Protein AF-A0A7J8VNT6-F1 (afdb_monomer_lite)

Radius of gyration: 40.39 Å; chains: 1; bounding box: 87×29×116 Å

pLDDT: mean 78.55, std 17.54, range [39.62, 98.31]

Foldseek 3Di:
DDDDDDDDDPPDPPPPPPPPPPPPPPPVVVVVVVVVVVVVVVVVVVVVVVCVVPDDCLVVLLVLLCLQPCVVDPPVVSVVVSVVCVVPVVVSVVSVVVSVPPSPPD

Organism: NCBI:txid34286

Structure (mmCIF, N/CA/C/O backbone):
data_AF-A0A7J8VNT6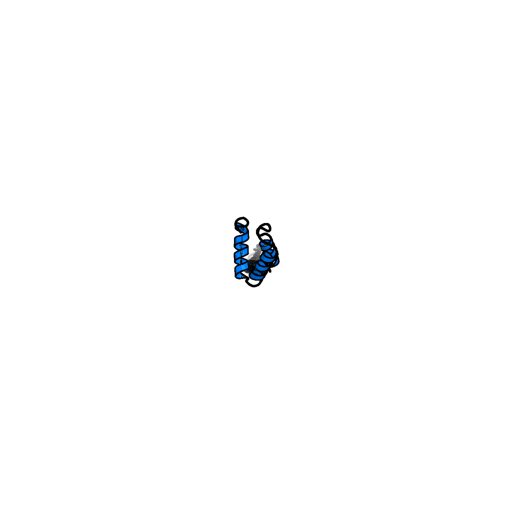-F1
#
_entry.id   AF-A0A7J8VNT6-F1
#
loop_
_atom_site.group_PDB
_atom_site.id
_atom_site.type_symbol
_atom_site.label_atom_id
_atom_site.label_alt_id
_atom_site.label_comp_id
_atom_site.label_asym_id
_atom_site.label_entity_id
_atom_site.label_seq_id
_atom_site.pdbx_PDB_ins_code
_atom_site.Cartn_x
_atom_site.Cartn_y
_atom_site.Cartn_z
_atom_site.occupancy
_atom_site.B_iso_or_equiv
_atom_site.auth_seq_id
_atom_site.auth_comp_id
_atom_site.auth_asym_id
_atom_site.auth_atom_id
_atom_site.pdbx_PDB_model_num
ATOM 1 N N . ASN A 1 1 ? -64.956 13.312 97.102 1.00 39.62 1 ASN A N 1
ATOM 2 C CA . ASN A 1 1 ? -63.818 12.463 96.720 1.00 39.62 1 ASN A CA 1
ATOM 3 C C . ASN A 1 1 ? -63.218 13.069 95.458 1.00 39.62 1 ASN A C 1
ATOM 5 O O . ASN A 1 1 ? -63.929 13.063 94.466 1.00 39.62 1 ASN A O 1
ATOM 9 N N . CYS A 1 2 ? -62.036 13.692 95.596 1.00 42.28 2 CYS A N 1
ATOM 10 C CA . CYS A 1 2 ? -61.025 14.096 94.587 1.00 42.28 2 CYS A CA 1
ATOM 11 C C . CYS A 1 2 ? -61.544 14.755 93.282 1.00 42.28 2 CYS A C 1
ATOM 13 O O . CYS A 1 2 ? -62.220 14.096 92.509 1.00 42.28 2 CYS A O 1
ATOM 15 N N . LYS A 1 3 ? -61.368 16.044 92.938 1.00 41.97 3 LYS A N 1
ATOM 16 C CA . LYS A 1 3 ? -60.187 16.941 92.890 1.00 41.97 3 LYS A CA 1
ATOM 17 C C . LYS A 1 3 ? -58.907 16.304 92.321 1.00 41.97 3 LYS A C 1
ATOM 19 O O . LYS A 1 3 ? -58.476 15.291 92.863 1.00 41.97 3 LYS A O 1
ATOM 24 N N . ASN A 1 4 ? -58.321 17.014 91.341 1.00 48.53 4 ASN A N 1
ATOM 25 C CA . ASN A 1 4 ? -56.981 16.898 90.723 1.00 48.53 4 ASN A CA 1
ATOM 26 C C . ASN A 1 4 ? -56.967 16.128 89.382 1.00 48.53 4 ASN A C 1
ATOM 28 O O . ASN A 1 4 ? -57.661 15.129 89.255 1.00 48.53 4 ASN A O 1
ATOM 32 N N . GLU A 1 5 ? -56.245 16.520 88.329 1.00 51.41 5 GLU A N 1
ATOM 33 C CA . GLU A 1 5 ? -55.211 17.550 88.127 1.00 51.41 5 GLU A CA 1
ATOM 34 C C . GLU A 1 5 ? -55.043 17.777 86.608 1.00 51.41 5 GLU A C 1
ATOM 36 O O . GLU A 1 5 ? -55.273 16.862 85.813 1.00 51.41 5 GLU A O 1
ATOM 41 N N . ASP A 1 6 ? -54.663 18.996 86.223 1.00 53.50 6 ASP A N 1
ATOM 42 C CA . ASP A 1 6 ? -54.328 19.398 84.856 1.00 53.50 6 ASP A CA 1
ATOM 43 C C . ASP A 1 6 ? -53.222 18.509 84.265 1.00 53.50 6 ASP A C 1
ATOM 45 O O . ASP A 1 6 ? -52.109 18.442 84.786 1.00 53.50 6 ASP A O 1
ATOM 49 N N . VAL A 1 7 ? -53.511 17.833 83.150 1.00 53.47 7 VAL A N 1
ATOM 50 C CA . VAL A 1 7 ? -52.486 17.127 82.373 1.00 53.47 7 VAL A CA 1
ATOM 51 C C . VAL A 1 7 ? -51.793 18.142 81.472 1.00 53.47 7 VAL A C 1
ATOM 53 O O . VAL A 1 7 ? -52.350 18.593 80.471 1.00 53.47 7 VAL A O 1
ATOM 56 N N . GLU A 1 8 ? -50.573 18.503 81.869 1.00 55.06 8 GLU A N 1
ATOM 57 C CA . GLU A 1 8 ? -49.632 19.296 81.085 1.00 55.06 8 GLU A CA 1
ATOM 58 C C . GLU A 1 8 ? -49.471 18.762 79.653 1.00 55.06 8 GLU A C 1
ATOM 60 O O . GLU A 1 8 ? -49.282 17.570 79.394 1.00 55.06 8 GLU A O 1
ATOM 65 N N . GLU A 1 9 ? -49.482 19.709 78.719 1.00 51.28 9 GLU A N 1
ATOM 66 C CA . GLU A 1 9 ? -49.174 19.559 77.303 1.00 51.28 9 GLU A CA 1
ATOM 67 C C . GLU A 1 9 ? -47.707 19.123 77.105 1.00 51.28 9 GLU A C 1
ATOM 69 O O . GLU A 1 9 ? -46.815 19.939 76.873 1.00 51.28 9 GLU A O 1
ATOM 74 N N . VAL A 1 10 ? -47.428 17.817 77.126 1.00 47.19 10 VAL A N 1
ATOM 75 C CA . VAL A 1 10 ? -46.129 17.300 76.669 1.00 47.19 10 VAL A CA 1
ATOM 76 C C . VAL A 1 10 ? -46.144 17.211 75.143 1.00 47.19 10 VAL A C 1
ATOM 78 O O . VAL A 1 10 ? -46.480 16.185 74.550 1.00 47.19 10 VAL A O 1
ATOM 81 N N . ARG A 1 11 ? -45.754 18.305 74.477 1.00 51.34 11 ARG A N 1
ATOM 82 C CA . ARG A 1 11 ? -45.399 18.301 73.048 1.00 51.34 11 ARG A CA 1
ATOM 83 C C . ARG A 1 11 ? -44.194 17.391 72.818 1.00 51.34 11 ARG A C 1
ATOM 85 O O . ARG A 1 11 ? -43.043 17.824 72.858 1.00 51.34 11 ARG A O 1
ATOM 92 N N . THR A 1 12 ? -44.454 16.129 72.500 1.00 52.94 12 THR A N 1
ATOM 93 C CA . THR A 1 12 ? -43.458 15.230 71.918 1.00 52.94 12 THR A CA 1
ATOM 94 C C . THR A 1 12 ? -43.040 15.776 70.554 1.00 52.94 12 THR A C 1
ATOM 96 O O . THR A 1 12 ? -43.772 15.655 69.570 1.00 52.94 12 THR A O 1
ATOM 99 N N . LYS A 1 13 ? -41.854 16.388 70.469 1.00 53.22 13 LYS A N 1
ATOM 100 C CA . LYS A 1 13 ? -41.222 16.663 69.176 1.00 53.22 13 LYS A CA 1
ATOM 101 C C . LYS A 1 13 ? -40.812 15.329 68.560 1.00 53.22 13 LYS A C 1
ATOM 103 O O . LYS A 1 13 ? -39.790 14.755 68.927 1.00 53.22 13 LYS A O 1
ATOM 108 N N . ALA A 1 14 ? -41.624 14.838 67.629 1.00 47.00 14 ALA A N 1
ATOM 109 C CA . ALA A 1 14 ? -41.236 13.758 66.741 1.00 47.00 14 ALA A CA 1
ATOM 110 C C . ALA A 1 14 ? -40.015 14.219 65.932 1.00 47.00 14 ALA A C 1
ATOM 112 O O . ALA A 1 14 ? -40.120 15.076 65.052 1.00 47.00 14 ALA A O 1
ATOM 113 N N . TYR A 1 15 ? -38.839 13.677 66.245 1.00 53.22 1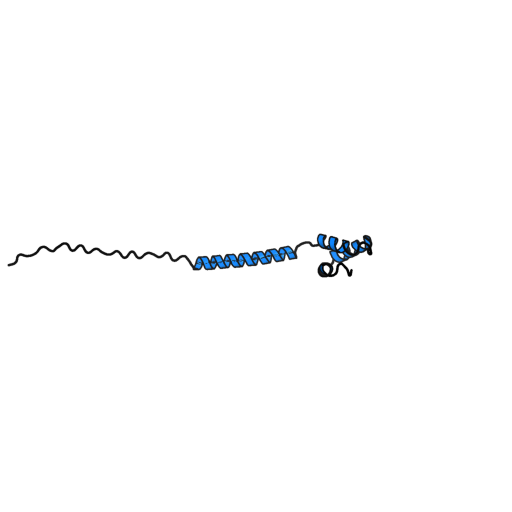5 TYR A N 1
ATOM 114 C CA . TYR A 1 15 ? -37.688 13.796 65.362 1.00 53.22 15 TYR A CA 1
ATOM 115 C C . TYR A 1 15 ? -37.986 12.976 64.107 1.00 53.22 15 TYR A C 1
ATOM 117 O O . TYR A 1 15 ? -37.881 11.752 64.099 1.00 53.22 15 TYR A O 1
ATOM 125 N N . SER A 1 16 ? -38.385 13.665 63.040 1.00 56.62 16 SER A N 1
ATOM 126 C CA . SER A 1 16 ? -38.421 13.107 61.693 1.00 56.62 16 SER A CA 1
ATOM 127 C C . SER A 1 16 ? -36.985 12.780 61.284 1.00 56.62 16 SER A C 1
ATOM 129 O O . SER A 1 16 ? -36.250 13.658 60.826 1.00 56.62 16 SER A O 1
ATOM 131 N N . SER A 1 17 ? -36.572 11.520 61.437 1.00 60.50 17 SER A N 1
ATOM 132 C CA . SER A 1 17 ? -35.382 11.016 60.762 1.00 60.50 17 SER A CA 1
ATOM 133 C C . SER A 1 17 ? -35.704 10.940 59.271 1.00 60.50 17 SER A C 1
ATOM 135 O O . SER A 1 17 ? -36.234 9.962 58.745 1.00 60.50 17 SER A O 1
ATOM 137 N N . GLY A 1 18 ? -35.434 12.045 58.575 1.00 53.03 18 GLY A N 1
ATOM 138 C CA . GLY A 1 18 ? -35.446 12.073 57.125 1.00 53.03 18 GLY A CA 1
ATOM 139 C C . GLY A 1 18 ? -34.435 11.044 56.648 1.00 53.03 18 GLY A C 1
ATOM 140 O O . GLY A 1 18 ? -33.229 11.290 56.677 1.00 53.03 18 GLY A O 1
ATOM 141 N N . THR A 1 19 ? -34.911 9.867 56.249 1.00 60.47 19 THR A N 1
ATOM 142 C CA . THR A 1 19 ? -34.077 8.912 55.534 1.00 60.47 19 THR A CA 1
ATOM 143 C C . THR A 1 19 ? -33.743 9.576 54.209 1.00 60.47 19 THR A C 1
ATOM 145 O O . THR A 1 19 ? -34.533 9.606 53.267 1.00 60.47 19 THR A O 1
ATOM 148 N N . SER A 1 20 ? -32.573 10.213 54.173 1.00 60.97 20 SER A N 1
ATOM 149 C CA . SER A 1 20 ? -31.968 10.699 52.947 1.00 60.97 20 SER A CA 1
ATOM 150 C C . SER A 1 20 ? -31.909 9.504 52.010 1.00 60.97 20 SER A C 1
ATOM 152 O O . SER A 1 20 ? -31.120 8.576 52.213 1.00 60.97 20 SER A O 1
ATOM 154 N N . LYS A 1 21 ? -32.807 9.477 51.018 1.00 62.22 21 LYS A N 1
ATOM 155 C CA . LYS A 1 21 ? -32.723 8.538 49.907 1.00 62.22 21 LYS A CA 1
ATOM 156 C C . LYS A 1 21 ? -31.450 8.900 49.166 1.00 62.22 21 LYS A C 1
ATOM 158 O O . LYS A 1 21 ? -31.450 9.719 48.250 1.00 62.22 21 LYS A O 1
ATOM 163 N N . ARG A 1 22 ? -30.342 8.314 49.615 1.00 64.62 22 ARG A N 1
ATOM 164 C CA . ARG A 1 22 ? -29.049 8.378 48.956 1.00 64.62 22 ARG A CA 1
ATOM 165 C C . ARG A 1 22 ? -29.285 7.788 47.572 1.00 64.62 22 ARG A C 1
ATOM 167 O O . ARG A 1 22 ? -29.426 6.575 47.432 1.00 64.62 22 ARG A O 1
ATOM 174 N N . LYS A 1 23 ? -29.432 8.658 46.570 1.00 64.62 23 LYS A N 1
ATOM 175 C CA . LYS A 1 23 ? -29.541 8.282 45.162 1.00 64.62 23 LYS A CA 1
ATOM 176 C C . LYS A 1 23 ? -28.265 7.506 44.850 1.00 64.62 23 LYS A C 1
ATOM 178 O O . LYS A 1 23 ? -27.201 8.105 44.710 1.00 64.62 23 LYS A O 1
ATOM 183 N N . ARG A 1 24 ? -28.335 6.170 44.871 1.00 64.81 24 ARG A N 1
ATOM 184 C CA . ARG A 1 24 ? -27.225 5.325 44.433 1.00 64.81 24 ARG A CA 1
ATOM 185 C C . ARG A 1 24 ? -27.002 5.690 42.972 1.00 64.81 24 ARG A C 1
ATOM 187 O O . ARG A 1 24 ? -27.866 5.451 42.136 1.00 64.81 24 ARG A O 1
ATOM 194 N N . ARG A 1 25 ? -25.892 6.379 42.703 1.00 64.44 25 ARG A N 1
ATOM 195 C CA . ARG A 1 25 ? -25.414 6.622 41.345 1.00 64.44 25 ARG A CA 1
ATOM 196 C C . ARG A 1 25 ? -25.264 5.242 40.702 1.00 64.44 25 ARG A C 1
ATOM 198 O O . ARG A 1 25 ? -24.723 4.342 41.339 1.00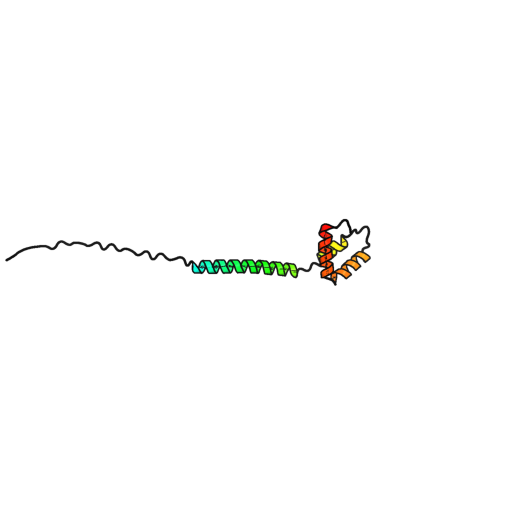 64.44 25 ARG A O 1
ATOM 205 N N . ASN A 1 26 ? -25.856 5.066 39.529 1.00 60.44 26 ASN A N 1
ATOM 206 C CA . ASN A 1 26 ? -26.041 3.783 38.865 1.00 60.44 26 ASN A CA 1
ATOM 207 C C . ASN A 1 26 ? -24.679 3.219 38.416 1.00 60.44 26 ASN A C 1
ATOM 209 O O . ASN A 1 26 ? -24.243 3.449 37.298 1.00 60.44 26 ASN A O 1
ATOM 213 N N . THR A 1 27 ? -23.964 2.532 39.311 1.00 58.41 27 THR A N 1
ATOM 214 C CA . THR A 1 27 ? -22.641 1.931 39.047 1.00 58.41 27 THR A CA 1
ATOM 215 C C . THR A 1 27 ? -22.676 0.930 37.887 1.00 58.41 27 THR A C 1
ATOM 217 O O . THR A 1 27 ? -21.667 0.684 37.244 1.00 58.41 27 THR A O 1
ATOM 220 N N . GLN A 1 28 ? -23.844 0.357 37.598 1.00 62.19 28 GLN A N 1
ATOM 221 C CA . GLN A 1 28 ? -24.035 -0.578 36.492 1.00 62.19 28 GLN A CA 1
ATOM 222 C C . GLN A 1 28 ? -24.011 0.121 35.124 1.00 62.19 28 GLN A C 1
ATOM 224 O O . GLN A 1 28 ? -23.506 -0.441 34.161 1.00 62.19 28 GLN A O 1
ATOM 229 N N . GLU A 1 29 ? -24.507 1.356 35.053 1.00 64.56 29 GLU A N 1
ATOM 230 C CA . GLU A 1 29 ? -24.541 2.163 33.828 1.00 64.56 29 GLU A CA 1
ATOM 231 C C . GLU A 1 29 ? -23.139 2.631 33.428 1.00 64.56 29 GLU A C 1
ATOM 233 O O . GLU A 1 29 ? -22.796 2.580 32.254 1.00 64.56 29 GLU A O 1
ATOM 238 N N . SER A 1 30 ? -22.287 2.970 34.405 1.00 72.94 30 SER A N 1
ATOM 239 C CA . SER A 1 30 ? -20.886 3.321 34.133 1.00 72.94 30 SER A CA 1
ATOM 240 C C . SER A 1 30 ? -20.061 2.134 33.633 1.00 72.94 30 SER A C 1
ATOM 242 O O . SER A 1 30 ? -19.237 2.305 32.752 1.00 72.94 30 SER A O 1
ATOM 244 N N . VAL A 1 31 ? -20.307 0.917 34.137 1.00 77.81 31 VAL A N 1
ATOM 245 C CA . VAL A 1 31 ? -19.598 -0.288 33.657 1.00 77.81 31 VAL A CA 1
ATOM 246 C C . VAL A 1 31 ? -19.949 -0.603 32.199 1.00 77.81 31 VAL A C 1
ATOM 248 O O . VAL A 1 31 ? -19.090 -1.042 31.436 1.00 77.81 31 VAL A O 1
ATOM 251 N N . VAL A 1 32 ? -21.206 -0.378 31.803 1.00 85.88 32 VAL A N 1
ATOM 252 C CA . VAL A 1 32 ? -21.645 -0.541 30.410 1.00 85.88 32 VAL A CA 1
ATOM 253 C C . VAL A 1 32 ? -21.024 0.534 29.517 1.00 85.88 32 VAL A C 1
ATOM 255 O O . VAL A 1 32 ? -20.537 0.206 28.439 1.00 85.88 32 VAL A O 1
ATOM 258 N N . ASP A 1 33 ? -20.985 1.787 29.974 1.00 89.62 33 ASP A N 1
ATOM 259 C CA . ASP A 1 33 ? -20.361 2.900 29.248 1.00 89.62 33 ASP A CA 1
ATOM 260 C C . ASP A 1 33 ? -18.856 2.667 29.018 1.00 89.62 33 ASP A C 1
ATOM 262 O O . ASP A 1 33 ? -18.372 2.760 27.889 1.00 89.62 33 ASP A O 1
ATOM 266 N N . ASP A 1 34 ? -18.135 2.221 30.052 1.00 91.56 34 ASP A N 1
ATOM 267 C CA . ASP A 1 34 ? -16.712 1.873 29.965 1.00 91.56 34 ASP A CA 1
ATOM 268 C C . ASP A 1 34 ? -16.462 0.727 28.967 1.00 91.56 34 ASP A C 1
ATOM 270 O O . ASP A 1 34 ? -15.500 0.747 28.191 1.00 91.56 34 ASP A O 1
ATOM 274 N N . GLN A 1 35 ? -17.345 -0.278 28.948 1.00 93.69 35 GLN A N 1
ATOM 275 C CA . GLN A 1 35 ? -17.251 -1.398 28.013 1.00 93.69 35 GLN A CA 1
ATOM 276 C C . GLN A 1 35 ? -17.527 -0.961 26.568 1.00 93.69 35 GLN A C 1
ATOM 278 O O . GLN A 1 35 ? -16.812 -1.385 25.657 1.00 93.69 35 GLN A O 1
ATOM 283 N N . ILE A 1 36 ? -18.524 -0.100 26.350 1.00 94.00 36 ILE A N 1
ATOM 284 C CA . ILE A 1 36 ? -18.832 0.473 25.034 1.00 94.00 36 ILE A CA 1
ATOM 285 C C . ILE A 1 36 ? -17.653 1.314 24.537 1.00 94.00 36 ILE A C 1
ATOM 287 O O . ILE A 1 36 ? -17.234 1.148 23.390 1.00 94.00 36 ILE A O 1
ATOM 291 N N . HIS A 1 37 ? -17.075 2.157 25.396 1.00 95.38 37 HIS A N 1
ATOM 292 C CA . HIS A 1 37 ? -15.892 2.950 25.070 1.00 95.38 37 HIS A CA 1
ATOM 293 C C . HIS A 1 37 ? -14.713 2.057 24.661 1.00 95.38 37 HIS A C 1
ATOM 295 O O . HIS A 1 37 ? -14.107 2.265 23.608 1.00 95.38 37 HIS A O 1
ATOM 301 N N . PHE A 1 38 ? -14.421 1.017 25.450 1.00 96.44 38 PHE A N 1
ATOM 302 C CA . PHE A 1 38 ? -13.345 0.075 25.149 1.00 96.44 38 PHE A CA 1
ATOM 303 C C . PHE A 1 38 ? -13.547 -0.628 23.800 1.00 96.44 38 PHE A C 1
ATOM 305 O O . PHE A 1 38 ? -12.629 -0.674 22.980 1.00 96.44 38 PHE A O 1
ATOM 312 N N . VAL A 1 39 ? -14.750 -1.154 23.541 1.00 97.25 39 VAL A N 1
ATOM 313 C CA . VAL A 1 39 ? -15.067 -1.809 22.262 1.00 97.25 39 VAL A CA 1
ATOM 314 C C . VAL A 1 39 ? -14.950 -0.819 21.100 1.00 97.25 39 VAL A C 1
ATOM 316 O O . VAL A 1 39 ? -14.377 -1.165 20.066 1.00 97.25 39 VAL A O 1
ATOM 319 N N . GLY A 1 40 ? -15.416 0.421 21.278 1.00 97.62 40 GLY A N 1
ATOM 320 C CA . GLY A 1 40 ? -15.271 1.493 20.292 1.00 97.62 40 GLY A CA 1
ATOM 321 C C . GLY A 1 40 ? -13.809 1.784 19.941 1.00 97.62 40 GLY A C 1
ATOM 322 O O . GLY A 1 40 ? -13.466 1.889 18.762 1.00 97.62 40 GLY A O 1
ATOM 323 N N . GLU A 1 41 ? -12.922 1.828 20.937 1.00 97.81 41 GLU A N 1
ATOM 324 C CA . GLU A 1 41 ? -11.486 2.035 20.724 1.00 97.81 41 GLU A CA 1
ATOM 325 C C . GLU A 1 41 ? -10.846 0.881 19.932 1.00 97.81 41 GLU A C 1
ATOM 327 O O . GLU A 1 41 ? -10.073 1.110 18.996 1.00 97.81 41 GLU A O 1
ATOM 332 N N . GLN A 1 42 ? -11.181 -0.370 20.266 1.00 98.31 42 GLN A N 1
ATOM 333 C CA . GLN A 1 42 ? -10.660 -1.540 19.548 1.00 98.31 42 GLN A CA 1
ATOM 334 C C . GLN A 1 42 ? -11.153 -1.582 18.097 1.00 98.31 42 GLN A C 1
ATOM 336 O O . GLN A 1 42 ? -10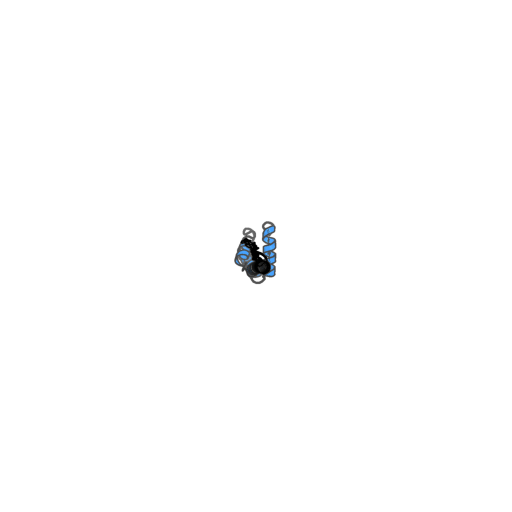.364 -1.839 17.186 1.00 98.31 42 GLN A O 1
ATOM 341 N N . LEU A 1 43 ? -12.429 -1.264 17.862 1.00 98.31 43 LEU A N 1
ATOM 342 C CA . LEU A 1 43 ? -12.982 -1.143 16.512 1.00 98.31 43 LEU A CA 1
ATOM 343 C C . LEU A 1 43 ? -12.274 -0.049 15.708 1.00 98.31 43 LEU A C 1
ATOM 345 O O . LEU A 1 43 ? -11.959 -0.267 14.539 1.00 98.31 43 LEU A O 1
ATOM 349 N N . GLY A 1 44 ? -11.947 1.083 16.335 1.00 97.75 44 GLY A N 1
ATOM 350 C CA . GLY A 1 44 ? -11.150 2.141 15.713 1.00 97.75 44 GLY A CA 1
ATOM 351 C C . GLY A 1 44 ? -9.770 1.654 15.257 1.00 97.75 44 GLY A C 1
ATOM 352 O O . GLY A 1 44 ? -9.362 1.921 14.125 1.00 97.75 44 GLY A O 1
ATOM 353 N N . LYS A 1 45 ? -9.071 0.875 16.094 1.00 98.00 45 LYS A N 1
ATOM 354 C CA . LYS A 1 45 ? -7.765 0.277 15.748 1.00 98.00 45 LYS A CA 1
ATOM 355 C C . LYS A 1 45 ? -7.871 -0.709 14.585 1.00 98.00 45 LYS A C 1
ATOM 357 O O . LYS A 1 45 ? -7.029 -0.679 13.689 1.00 98.00 45 LYS A O 1
ATOM 362 N N . ILE A 1 46 ? -8.910 -1.547 14.570 1.00 97.25 46 ILE A N 1
ATOM 363 C CA . ILE A 1 46 ? -9.162 -2.495 13.474 1.00 97.25 46 ILE A CA 1
ATOM 364 C C . ILE A 1 46 ? -9.453 -1.739 12.175 1.00 97.25 46 ILE A C 1
ATOM 366 O O . ILE A 1 46 ? -8.837 -2.030 11.154 1.00 97.25 46 ILE A O 1
ATOM 370 N N . ALA A 1 47 ? -10.335 -0.737 12.208 1.00 97.25 47 ALA A N 1
ATOM 371 C CA . ALA A 1 47 ? -10.660 0.077 11.039 1.00 97.25 47 ALA A CA 1
ATOM 372 C C . ALA A 1 47 ? -9.419 0.790 10.478 1.00 97.25 47 ALA A C 1
ATOM 374 O O . ALA A 1 47 ? -9.208 0.802 9.265 1.00 97.25 47 ALA A O 1
ATOM 375 N N . TYR A 1 48 ? -8.562 1.326 11.352 1.00 96.06 48 TYR A N 1
ATOM 376 C CA . TYR A 1 48 ? -7.289 1.923 10.954 1.00 96.06 48 TYR A CA 1
ATOM 377 C C . TYR A 1 48 ? -6.352 0.901 10.296 1.00 96.06 48 TYR A C 1
ATOM 379 O O . TYR A 1 48 ? -5.816 1.160 9.220 1.00 96.06 48 TYR A O 1
ATOM 38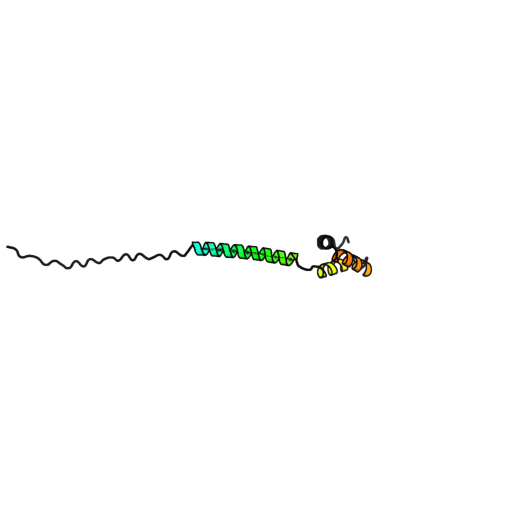7 N N . ALA A 1 49 ? -6.186 -0.281 10.896 1.00 95.88 49 ALA A N 1
ATOM 388 C CA . ALA A 1 49 ? -5.352 -1.338 10.329 1.00 95.88 49 ALA A CA 1
ATOM 389 C C . ALA A 1 49 ? -5.866 -1.809 8.958 1.00 95.88 49 ALA A C 1
ATOM 391 O O . ALA A 1 49 ? -5.072 -1.984 8.036 1.00 95.88 49 ALA A O 1
ATOM 392 N N . LEU A 1 50 ? -7.186 -1.954 8.799 1.00 94.81 50 LEU A N 1
ATOM 393 C CA . LEU A 1 50 ? -7.810 -2.297 7.520 1.00 94.81 50 LEU A CA 1
ATOM 394 C C . LEU A 1 50 ? -7.583 -1.208 6.471 1.00 94.81 50 LEU A C 1
ATOM 396 O O . LEU A 1 50 ? -7.204 -1.529 5.349 1.00 94.81 50 LEU A O 1
ATOM 400 N N . LYS A 1 51 ? -7.726 0.069 6.844 1.00 92.88 51 LYS A N 1
ATOM 401 C CA . LYS A 1 51 ? -7.434 1.197 5.951 1.00 92.88 51 LYS A CA 1
ATOM 402 C C . LYS A 1 51 ? -5.995 1.142 5.428 1.00 92.88 51 LYS A C 1
ATOM 404 O O . LYS A 1 51 ? -5.792 1.275 4.226 1.00 92.88 51 LYS A O 1
ATOM 409 N N . GLN A 1 52 ? -5.023 0.891 6.308 1.00 88.00 52 GLN A N 1
ATOM 410 C CA . GLN A 1 52 ? -3.612 0.744 5.927 1.00 88.00 52 GLN A CA 1
ATOM 411 C C . GLN A 1 52 ? -3.338 -0.524 5.101 1.00 88.00 52 GLN A C 1
ATOM 413 O O . GLN A 1 52 ? -2.390 -0.556 4.319 1.00 88.00 52 GLN A O 1
ATOM 418 N N . PHE A 1 53 ? -4.135 -1.580 5.284 1.00 82.19 53 PHE A N 1
ATOM 419 C CA . PHE A 1 53 ? -4.024 -2.819 4.513 1.00 82.19 53 PHE A CA 1
ATOM 420 C C . PHE A 1 53 ? -4.528 -2.647 3.076 1.00 82.19 53 PHE A C 1
ATOM 422 O O . PHE A 1 53 ? -3.934 -3.200 2.157 1.00 82.19 53 PHE A O 1
ATOM 429 N N . THR A 1 54 ? -5.592 -1.865 2.886 1.00 85.94 54 THR A N 1
ATOM 430 C CA . THR A 1 54 ? -6.168 -1.549 1.568 1.00 85.94 54 THR A CA 1
ATOM 431 C C . THR A 1 54 ? -5.535 -0.332 0.898 1.00 85.94 54 THR A C 1
ATOM 433 O O . THR A 1 54 ? -5.971 0.065 -0.178 1.00 85.94 54 THR A O 1
ATOM 436 N N . GLU A 1 55 ? -4.569 0.314 1.552 1.00 87.62 55 GLU A N 1
ATOM 437 C CA . GLU A 1 55 ? -3.896 1.490 1.015 1.00 87.62 55 GLU A CA 1
ATOM 438 C C . GLU A 1 55 ? -3.131 1.113 -0.254 1.00 87.62 55 GLU A C 1
ATOM 440 O O . GLU A 1 55 ? -2.246 0.253 -0.234 1.00 87.62 55 GLU A O 1
ATOM 445 N N . ASP A 1 56 ? -3.475 1.772 -1.358 1.00 88.25 56 ASP A N 1
ATOM 446 C CA . ASP A 1 56 ? -2.750 1.624 -2.607 1.00 88.25 56 ASP A CA 1
ATOM 447 C C . ASP A 1 56 ? -1.365 2.270 -2.474 1.00 88.25 56 ASP A C 1
ATOM 449 O O . ASP A 1 56 ? -1.223 3.485 -2.329 1.00 88.25 56 ASP A O 1
ATOM 453 N N . LYS A 1 57 ? -0.327 1.434 -2.518 1.00 88.31 57 LYS A N 1
ATOM 454 C CA . LYS A 1 57 ? 1.074 1.856 -2.411 1.00 88.31 57 LYS A CA 1
ATOM 455 C C . LYS A 1 57 ? 1.754 1.982 -3.768 1.00 88.31 57 LYS A C 1
ATOM 457 O O . LYS A 1 57 ? 2.969 2.152 -3.805 1.00 88.31 57 LYS A O 1
ATOM 462 N N . THR A 1 58 ? 1.008 1.932 -4.871 1.00 91.06 58 THR A N 1
ATOM 463 C CA . THR A 1 58 ? 1.558 1.975 -6.234 1.00 91.06 58 THR A CA 1
ATOM 464 C C . THR A 1 58 ? 2.411 3.223 -6.471 1.00 91.06 58 THR A C 1
ATOM 466 O O . THR A 1 58 ? 3.526 3.119 -6.976 1.00 91.06 58 THR A O 1
ATOM 469 N N . GLN A 1 59 ? 1.958 4.399 -6.024 1.00 90.56 59 GLN A N 1
ATOM 470 C CA . GLN A 1 59 ? 2.743 5.637 -6.140 1.00 90.56 59 GLN A CA 1
ATOM 471 C C . GLN A 1 59 ? 4.040 5.591 -5.319 1.00 90.56 59 GLN A C 1
ATOM 473 O O . GLN A 1 59 ? 5.093 6.023 -5.785 1.00 90.56 59 GLN A O 1
ATOM 478 N N . HIS A 1 60 ? 3.979 5.038 -4.106 1.00 91.31 60 HIS A N 1
ATOM 479 C CA . HIS A 1 60 ? 5.155 4.869 -3.255 1.00 91.31 60 HIS A CA 1
ATOM 480 C C . HIS A 1 60 ? 6.147 3.865 -3.864 1.00 91.31 60 HIS A C 1
ATOM 482 O O . HIS A 1 60 ? 7.355 4.083 -3.824 1.00 91.31 60 HIS A O 1
ATOM 488 N N . LEU A 1 61 ? 5.644 2.775 -4.451 1.00 92.75 61 LEU A N 1
ATOM 489 C CA . LEU A 1 61 ? 6.442 1.791 -5.177 1.00 92.75 61 LEU A CA 1
ATOM 490 C C . LEU A 1 61 ? 7.162 2.426 -6.368 1.00 92.75 61 LEU A C 1
ATOM 492 O O . LEU A 1 61 ? 8.364 2.230 -6.506 1.00 92.75 61 LEU A O 1
ATOM 496 N N . TYR A 1 62 ? 6.454 3.219 -7.176 1.00 92.75 62 TYR A N 1
ATOM 497 C CA . TYR A 1 62 ? 7.040 3.935 -8.309 1.00 92.75 62 TYR A CA 1
ATOM 498 C C . TYR A 1 62 ? 8.200 4.825 -7.862 1.00 92.75 62 TYR A C 1
ATOM 500 O O . TYR A 1 62 ? 9.300 4.721 -8.394 1.00 92.75 62 TYR A O 1
ATOM 508 N N . GLY A 1 63 ? 7.978 5.651 -6.835 1.00 91.25 63 GLY A N 1
ATOM 509 C CA . GLY A 1 63 ? 9.016 6.534 -6.308 1.00 91.25 63 GLY A CA 1
ATOM 510 C C . GLY A 1 63 ? 10.253 5.771 -5.837 1.00 91.25 63 GLY A C 1
ATOM 511 O O . GLY A 1 63 ? 11.369 6.173 -6.150 1.00 91.25 63 GLY A O 1
ATOM 512 N N . GLU A 1 64 ? 10.075 4.654 -5.130 1.00 90.75 64 GLU A N 1
ATOM 513 C CA . GLU A 1 64 ? 11.195 3.845 -4.641 1.00 90.75 64 GLU A CA 1
ATOM 514 C C . GLU A 1 64 ? 11.954 3.127 -5.762 1.00 90.75 64 GLU A C 1
ATOM 516 O O . GLU A 1 64 ? 13.182 3.111 -5.721 1.00 90.75 64 GLU A O 1
ATOM 521 N N . VAL A 1 65 ? 11.260 2.588 -6.771 1.00 90.75 65 VAL A N 1
ATOM 522 C CA . VAL A 1 65 ? 11.903 1.966 -7.943 1.00 90.75 65 VAL A CA 1
ATOM 523 C C . VAL A 1 65 ? 12.698 3.005 -8.729 1.00 90.75 65 VAL A C 1
ATOM 525 O O . VAL A 1 65 ? 13.867 2.784 -9.015 1.00 90.75 65 VAL A O 1
ATOM 528 N N . MET A 1 66 ? 12.116 4.178 -8.987 1.00 88.81 66 MET A N 1
ATOM 529 C CA . MET A 1 66 ? 12.804 5.263 -9.699 1.00 88.81 66 MET A CA 1
ATOM 530 C C . MET A 1 66 ? 13.940 5.902 -8.887 1.00 88.81 66 MET A C 1
ATOM 532 O O . MET A 1 66 ? 14.767 6.623 -9.434 1.00 88.81 66 MET A O 1
ATOM 536 N N . SER A 1 67 ? 13.985 5.660 -7.574 1.00 85.94 67 SER A N 1
ATOM 537 C CA . SER A 1 67 ? 15.076 6.110 -6.704 1.00 85.94 67 SER A CA 1
ATOM 538 C C . SER A 1 67 ? 16.255 5.135 -6.645 1.00 85.94 67 SER A C 1
ATOM 540 O O . SER A 1 67 ? 17.268 5.482 -6.034 1.00 85.94 67 SER A O 1
ATOM 542 N N . MET A 1 68 ? 16.120 3.916 -7.185 1.00 84.38 68 MET A N 1
ATOM 543 C CA . MET A 1 68 ? 17.254 2.998 -7.355 1.00 84.38 68 MET A CA 1
ATOM 544 C C . MET A 1 68 ? 18.248 3.658 -8.301 1.00 84.38 68 MET A C 1
ATOM 546 O O . MET A 1 68 ? 17.799 4.252 -9.273 1.00 84.38 68 MET A O 1
ATOM 550 N N . GLU A 1 69 ? 19.546 3.598 -7.982 1.00 71.25 69 GLU A N 1
ATOM 551 C CA . GLU A 1 69 ? 20.631 4.356 -8.625 1.00 71.25 69 GLU A CA 1
ATOM 552 C C . GLU A 1 69 ? 20.359 4.691 -10.100 1.00 71.25 69 GLU A C 1
ATOM 554 O O . GLU A 1 69 ? 20.706 3.941 -11.012 1.00 71.25 69 GLU A O 1
ATOM 559 N N . ALA A 1 70 ? 19.750 5.862 -10.323 1.00 61.34 70 ALA A N 1
ATOM 560 C CA . ALA A 1 70 ? 19.358 6.331 -11.651 1.00 61.34 70 ALA A CA 1
ATOM 561 C C . ALA A 1 70 ? 20.581 6.606 -12.548 1.00 61.34 70 ALA A C 1
ATOM 563 O O . ALA A 1 70 ? 20.448 6.844 -13.742 1.00 61.34 70 ALA A O 1
ATOM 564 N N . GLU A 1 71 ? 21.786 6.582 -11.966 1.00 64.75 71 GLU A N 1
ATOM 565 C CA . GLU A 1 71 ? 23.057 6.666 -12.686 1.00 64.75 71 GLU A CA 1
ATOM 566 C C . GLU A 1 71 ? 23.509 5.313 -13.265 1.00 64.75 71 GLU A C 1
ATOM 568 O O . GLU A 1 71 ? 24.312 5.299 -14.198 1.00 64.75 71 GLU A O 1
ATOM 573 N N . ILE A 1 72 ? 23.010 4.185 -12.742 1.00 75.19 72 ILE A N 1
ATOM 574 C CA . ILE A 1 72 ? 23.385 2.830 -13.187 1.00 75.19 72 ILE A CA 1
ATOM 575 C C . ILE A 1 72 ? 22.309 2.213 -14.078 1.00 75.19 72 ILE A C 1
ATOM 577 O O . ILE A 1 72 ? 22.629 1.523 -15.048 1.00 75.19 72 ILE A O 1
ATOM 581 N N . PHE A 1 73 ? 21.041 2.454 -13.758 1.00 84.12 73 PHE A N 1
ATOM 582 C CA . PHE A 1 73 ? 19.913 1.858 -14.459 1.00 84.12 73 PHE A CA 1
ATOM 583 C C . PHE A 1 73 ? 19.206 2.885 -15.334 1.00 84.12 73 PHE A C 1
ATOM 585 O O . PHE A 1 73 ? 18.861 3.969 -14.873 1.00 84.12 73 PHE A O 1
ATOM 592 N N . ASP A 1 74 ? 18.961 2.528 -16.594 1.00 89.44 74 ASP A N 1
ATOM 593 C CA . ASP A 1 74 ? 18.169 3.364 -17.487 1.00 89.44 74 ASP A CA 1
ATOM 594 C C . ASP A 1 74 ? 16.670 3.326 -17.139 1.00 89.44 74 ASP A C 1
ATOM 596 O O . ASP A 1 74 ? 16.154 2.364 -16.557 1.00 89.44 74 ASP A O 1
ATOM 600 N N . ASP A 1 75 ? 15.956 4.378 -17.545 1.00 89.75 75 ASP A N 1
ATOM 601 C CA . ASP A 1 75 ? 14.524 4.537 -17.284 1.00 89.75 75 ASP A CA 1
ATOM 602 C C . ASP A 1 75 ? 13.690 3.362 -17.817 1.00 89.75 75 ASP A C 1
ATOM 604 O O . ASP A 1 75 ? 12.666 3.017 -17.227 1.00 89.75 75 ASP A O 1
ATOM 608 N N . TYR A 1 76 ? 14.108 2.720 -18.914 1.00 91.56 76 TYR A N 1
ATOM 609 C CA . TYR A 1 76 ? 13.370 1.604 -19.502 1.00 91.56 76 TYR A CA 1
ATOM 610 C C . TYR A 1 76 ? 13.464 0.356 -18.616 1.00 91.56 76 TYR A C 1
ATOM 612 O O . TYR A 1 76 ? 12.453 -0.304 -18.359 1.00 91.56 76 TYR A O 1
ATOM 620 N N . PHE A 1 77 ? 14.650 0.066 -18.079 1.00 91.94 77 PHE A N 1
ATOM 621 C CA . PHE A 1 77 ? 14.835 -0.987 -17.090 1.00 91.94 77 PHE A CA 1
ATOM 622 C C . PHE A 1 77 ? 14.029 -0.704 -15.818 1.00 91.94 77 PHE A C 1
ATOM 624 O O . PHE A 1 77 ? 13.282 -1.578 -15.372 1.00 91.94 77 PHE A O 1
ATOM 631 N N . LEU A 1 78 ? 14.105 0.513 -15.272 1.00 92.19 78 LEU A N 1
ATOM 632 C CA . LEU A 1 78 ? 13.358 0.887 -14.065 1.00 92.19 78 LEU A CA 1
ATOM 633 C C . LEU A 1 78 ? 11.837 0.790 -14.275 1.00 92.19 78 LEU A C 1
ATOM 635 O O . LEU A 1 78 ? 11.135 0.242 -13.421 1.00 92.19 78 LEU A O 1
ATOM 639 N N . CYS A 1 79 ? 11.327 1.213 -15.437 1.00 92.94 79 CYS A N 1
ATOM 640 C CA . CYS A 1 79 ? 9.926 1.001 -15.818 1.00 92.94 79 CYS A CA 1
ATOM 641 C C . CYS A 1 79 ? 9.567 -0.490 -15.845 1.00 92.94 79 CYS A C 1
ATOM 643 O O . CYS A 1 79 ? 8.549 -0.884 -15.282 1.00 92.94 79 CYS A O 1
ATOM 645 N N . SER A 1 80 ? 10.421 -1.338 -16.426 1.00 94.38 80 SER A N 1
ATOM 646 C CA . SER A 1 80 ? 10.162 -2.782 -16.496 1.00 94.38 80 SER A CA 1
ATOM 647 C C . SER A 1 80 ? 10.126 -3.454 -15.116 1.00 94.38 80 SER A C 1
ATOM 649 O O . SER A 1 80 ? 9.299 -4.337 -14.877 1.00 94.38 80 SER A O 1
ATOM 651 N N . VAL A 1 81 ? 10.973 -3.008 -14.180 1.00 93.12 81 VAL A N 1
ATOM 652 C CA . VAL A 1 81 ? 10.958 -3.461 -12.782 1.00 93.12 81 VAL A CA 1
ATOM 653 C C . VAL A 1 81 ? 9.668 -3.023 -12.102 1.00 93.12 81 VAL A C 1
ATOM 655 O O . VAL A 1 81 ? 9.029 -3.827 -11.421 1.00 93.12 81 VAL A O 1
ATOM 658 N N . PHE A 1 82 ? 9.255 -1.771 -12.305 1.00 94.12 82 PHE A N 1
ATOM 659 C CA . PHE A 1 82 ? 7.995 -1.278 -11.768 1.00 94.12 82 PHE A CA 1
ATOM 660 C C . PHE A 1 82 ? 6.803 -2.087 -12.296 1.00 94.12 82 PHE A C 1
ATOM 662 O O . PHE A 1 82 ? 6.032 -2.595 -11.486 1.00 94.12 82 PHE A O 1
ATOM 669 N N . ASP A 1 83 ? 6.693 -2.291 -13.610 1.00 95.44 83 ASP A N 1
ATOM 670 C CA . ASP A 1 83 ? 5.619 -3.081 -14.227 1.00 95.44 83 ASP A CA 1
ATOM 671 C C . ASP A 1 83 ? 5.600 -4.520 -13.693 1.00 95.44 83 ASP A C 1
ATOM 673 O O . ASP A 1 83 ? 4.543 -5.072 -13.376 1.00 95.44 83 ASP A O 1
ATOM 677 N N . TYR A 1 84 ? 6.784 -5.121 -13.532 1.00 95.62 84 TYR A N 1
ATOM 678 C CA . TYR A 1 84 ? 6.946 -6.457 -12.967 1.00 95.62 84 TYR A CA 1
ATOM 679 C C . TYR A 1 84 ? 6.421 -6.549 -11.524 1.00 95.62 84 TYR A C 1
ATOM 681 O O . TYR A 1 84 ? 5.783 -7.553 -11.184 1.00 95.62 84 TYR A O 1
ATOM 689 N N . LEU A 1 85 ? 6.679 -5.530 -10.695 1.00 95.19 85 LEU A N 1
ATOM 690 C CA . LEU A 1 85 ? 6.281 -5.471 -9.285 1.00 95.19 85 LEU A CA 1
ATOM 691 C C . LEU A 1 85 ? 4.825 -5.024 -9.094 1.00 95.19 85 LEU A C 1
ATOM 693 O O . LEU A 1 85 ? 4.157 -5.517 -8.186 1.00 95.19 85 LEU A O 1
ATOM 697 N N . ALA A 1 86 ? 4.303 -4.139 -9.946 1.00 92.44 86 ALA A N 1
ATOM 698 C CA . ALA A 1 86 ? 2.937 -3.619 -9.863 1.00 92.44 86 ALA A CA 1
ATOM 699 C C . ALA A 1 86 ? 1.883 -4.730 -9.993 1.00 92.44 86 ALA A C 1
ATOM 701 O O . ALA A 1 86 ? 0.831 -4.673 -9.360 1.00 92.44 86 ALA A O 1
ATOM 702 N N . VAL A 1 87 ? 2.190 -5.785 -10.755 1.00 93.88 87 VAL A N 1
ATOM 703 C CA . VAL A 1 87 ? 1.334 -6.978 -10.877 1.00 93.88 87 VAL A CA 1
ATOM 704 C C . VAL A 1 87 ? 1.587 -8.032 -9.790 1.00 93.88 87 VAL A C 1
ATOM 706 O O . VAL A 1 87 ? 0.821 -8.988 -9.673 1.00 93.88 87 VAL A O 1
ATOM 709 N N . ARG A 1 88 ? 2.654 -7.889 -8.989 1.00 94.00 88 ARG A N 1
ATOM 710 C CA . ARG A 1 88 ? 3.093 -8.862 -7.974 1.00 94.00 88 ARG A CA 1
ATOM 711 C C . ARG A 1 88 ? 3.234 -8.214 -6.605 1.00 94.00 88 ARG A C 1
ATOM 713 O O . ARG A 1 88 ? 4.322 -7.925 -6.110 1.00 94.00 88 ARG A O 1
ATOM 720 N N . GLU A 1 89 ? 2.089 -8.083 -5.945 1.00 90.25 89 GLU A N 1
ATOM 721 C CA . GLU A 1 89 ? 1.957 -7.415 -4.650 1.00 90.25 89 GLU A CA 1
ATOM 722 C C . GLU A 1 89 ? 2.929 -7.949 -3.578 1.00 90.25 89 GLU A C 1
ATOM 724 O O . GLU A 1 89 ? 3.521 -7.169 -2.832 1.00 90.25 89 GLU A O 1
ATOM 729 N N . SER A 1 90 ? 3.140 -9.268 -3.489 1.00 91.25 90 SER A N 1
ATOM 730 C CA . SER A 1 90 ? 4.058 -9.859 -2.501 1.00 91.25 90 SER A CA 1
ATOM 731 C C . SER A 1 90 ? 5.517 -9.458 -2.727 1.00 91.25 90 SER A C 1
ATOM 733 O O . SER A 1 90 ? 6.254 -9.231 -1.767 1.00 91.25 90 SER A O 1
ATOM 735 N N . GLU A 1 91 ? 5.935 -9.348 -3.986 1.00 94.44 91 GLU A N 1
ATOM 736 C CA . GLU A 1 91 ? 7.294 -8.954 -4.354 1.00 94.44 91 GLU A CA 1
ATOM 737 C C . GLU A 1 91 ? 7.484 -7.452 -4.176 1.00 94.44 91 GLU A C 1
ATOM 739 O O . GLU A 1 91 ? 8.482 -7.041 -3.590 1.00 94.44 91 GLU A O 1
ATOM 744 N N . ALA A 1 92 ? 6.493 -6.642 -4.562 1.00 92.56 92 ALA A N 1
ATOM 745 C CA . ALA A 1 92 ? 6.475 -5.209 -4.284 1.00 92.56 92 ALA A CA 1
ATOM 746 C C . ALA A 1 92 ? 6.591 -4.922 -2.778 1.00 92.56 92 ALA A C 1
ATOM 748 O O . ALA A 1 92 ? 7.394 -4.089 -2.353 1.00 92.56 92 ALA A O 1
ATOM 749 N N . LYS A 1 93 ? 5.852 -5.662 -1.938 1.00 90.62 93 LYS A N 1
ATOM 750 C CA . LYS A 1 93 ? 5.956 -5.566 -0.472 1.00 90.62 93 LYS A CA 1
ATOM 751 C C . LYS A 1 93 ? 7.355 -5.929 0.028 1.00 90.62 93 LYS A C 1
ATOM 753 O O . LYS A 1 93 ? 7.903 -5.218 0.871 1.00 90.62 93 LYS A O 1
ATOM 758 N N . ALA A 1 94 ? 7.945 -7.011 -0.483 1.00 91.25 94 ALA A N 1
ATOM 759 C CA . ALA A 1 94 ? 9.297 -7.425 -0.110 1.00 91.25 94 ALA A CA 1
ATOM 760 C C . ALA A 1 94 ? 10.361 -6.411 -0.560 1.00 91.25 94 ALA A C 1
ATOM 762 O O . ALA A 1 94 ? 11.304 -6.142 0.186 1.00 91.25 94 ALA A O 1
ATOM 763 N N . PHE A 1 95 ? 10.194 -5.828 -1.748 1.00 90.50 95 PHE A N 1
ATOM 764 C CA . PHE A 1 95 ? 11.043 -4.771 -2.281 1.00 90.50 95 PHE A CA 1
ATOM 765 C C . PHE A 1 95 ? 11.015 -3.532 -1.376 1.00 90.50 95 PHE A C 1
ATOM 767 O O . PHE A 1 95 ? 12.058 -3.141 -0.855 1.00 90.50 95 PHE A O 1
ATOM 774 N N . LEU A 1 96 ? 9.827 -2.993 -1.077 1.00 89.50 96 LEU A N 1
ATOM 775 C CA . LEU A 1 96 ? 9.659 -1.829 -0.194 1.00 89.50 96 LEU A CA 1
ATOM 776 C C . LEU A 1 96 ? 10.208 -2.070 1.224 1.00 89.50 96 LEU A C 1
ATOM 778 O O . LEU A 1 96 ? 10.802 -1.188 1.846 1.00 89.50 96 LEU A O 1
ATOM 782 N N . ALA A 1 97 ? 10.062 -3.289 1.749 1.00 88.06 97 ALA A N 1
ATOM 783 C CA . ALA A 1 97 ? 10.636 -3.649 3.044 1.00 88.06 97 ALA A CA 1
ATOM 784 C C . ALA A 1 97 ? 12.178 -3.612 3.044 1.00 88.06 97 ALA A C 1
ATOM 786 O O . ALA A 1 97 ? 12.788 -3.355 4.086 1.00 88.06 97 ALA A O 1
ATOM 787 N N . LYS A 1 98 ? 12.817 -3.860 1.894 1.00 83.94 98 LYS A N 1
ATOM 788 C CA . LYS A 1 98 ? 14.278 -3.817 1.731 1.00 83.94 98 LYS A CA 1
ATOM 789 C C . LYS A 1 98 ? 14.793 -2.421 1.379 1.00 83.94 98 LYS A C 1
ATOM 791 O O . LYS A 1 98 ? 15.862 -2.054 1.876 1.00 83.94 98 LYS A O 1
ATOM 796 N N . SER A 1 99 ? 14.063 -1.657 0.564 1.00 77.25 99 SER A N 1
ATOM 797 C CA . SER A 1 99 ? 14.480 -0.339 0.059 1.00 77.25 99 SER A CA 1
ATOM 798 C C . SER A 1 99 ? 14.712 0.673 1.192 1.00 77.25 99 SER A C 1
ATOM 800 O O . SER A 1 99 ? 15.724 1.371 1.203 1.00 77.25 99 SER A O 1
ATOM 802 N N . THR A 1 100 ? 13.887 0.619 2.244 1.00 68.94 100 THR A N 1
ATOM 803 C CA . THR A 1 100 ? 14.036 1.431 3.472 1.00 68.94 100 THR A CA 1
ATOM 804 C C . THR A 1 100 ? 15.355 1.223 4.226 1.00 68.94 100 THR A C 1
ATOM 806 O O . THR A 1 100 ? 15.764 2.090 4.996 1.00 68.94 100 THR A O 1
ATOM 809 N N . LYS A 1 101 ? 16.035 0.085 4.033 1.00 62.28 101 LYS A N 1
ATOM 810 C CA . LYS A 1 101 ? 17.249 -0.293 4.780 1.00 62.28 101 LYS A CA 1
ATOM 811 C C . LYS A 1 101 ? 18.513 -0.362 3.921 1.00 62.28 101 LYS A C 1
ATOM 813 O O . LYS A 1 101 ? 19.607 -0.281 4.470 1.00 62.28 101 LYS A O 1
ATOM 818 N N . HIS A 1 102 ? 18.381 -0.523 2.604 1.00 61.28 102 HIS A N 1
ATOM 819 C CA . HIS A 1 102 ? 19.504 -0.889 1.729 1.00 61.28 102 HIS A CA 1
ATOM 820 C C . HIS A 1 102 ? 19.593 -0.051 0.452 1.00 61.28 102 HIS A C 1
ATOM 822 O O . HIS A 1 102 ? 20.150 -0.517 -0.531 1.00 61.28 102 HIS A O 1
ATOM 828 N N . ARG A 1 103 ? 19.112 1.199 0.461 1.00 62.09 103 ARG A N 1
ATOM 829 C CA . ARG A 1 103 ? 19.147 2.112 -0.702 1.00 62.09 103 ARG A CA 1
ATOM 830 C C . ARG A 1 103 ? 20.530 2.300 -1.360 1.00 62.09 103 ARG A C 1
ATOM 832 O O . ARG A 1 103 ? 20.583 2.799 -2.465 1.00 62.09 103 ARG A O 1
ATOM 839 N N . LYS A 1 104 ? 21.624 1.938 -0.673 1.00 58.22 104 LYS A N 1
ATOM 840 C CA . LYS A 1 104 ? 23.023 2.026 -1.143 1.00 58.22 104 LYS A CA 1
ATOM 841 C C . LYS A 1 104 ? 23.599 0.716 -1.709 1.00 58.22 104 LYS A C 1
ATOM 843 O O . LYS A 1 104 ? 24.773 0.681 -2.047 1.00 58.22 104 LYS A O 1
ATOM 848 N N . PHE A 1 105 ? 22.844 -0.382 -1.663 1.00 57.06 105 PHE A N 1
ATOM 849 C CA . PHE A 1 105 ? 23.311 -1.721 -2.058 1.00 57.06 105 PHE A CA 1
ATOM 850 C C . PHE A 1 105 ? 22.520 -2.309 -3.237 1.00 57.06 105 PHE A C 1
ATOM 852 O O . PHE A 1 105 ? 22.728 -3.474 -3.573 1.00 57.06 105 PHE A O 1
ATOM 859 N N . TRP A 1 106 ? 21.590 -1.536 -3.797 1.00 57.44 106 TRP A N 1
ATOM 860 C CA . TRP A 1 106 ? 20.824 -1.862 -4.997 1.00 57.44 106 TRP A CA 1
ATOM 861 C C . TRP A 1 106 ? 21.450 -1.158 -6.183 1.00 57.44 106 TRP A C 1
ATOM 863 O O . TRP A 1 106 ? 21.586 -1.830 -7.226 1.00 57.44 106 TRP A O 1
#

Secondary structure (DSSP, 8-state):
--------------------------HHHHHHHHHH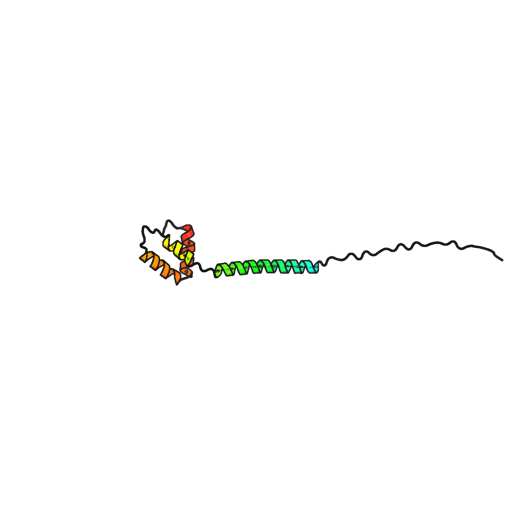HHHHHHHHHHHHHHHHHS---HHHHHHHHHTS-TTTS-HHHHHHHHHHHHT-HHHHHHHHHHHHHHTT--

Sequence (106 aa):
NCKNEDVEEVRTKAYSSGTSKRKRRNTQESVVDDQIHFVGEQLGKIAYALKQFTEDKTQHLYGEVMSMEAEIFDDYFLCSVFDYLAVRESEAKAFLAKSTKHRKFW